Protein AF-A0A1R1LR95-F1 (afdb_monomer_lite)

Radius of gyration: 20.88 Å; chains: 1; bounding box: 53×25×48 Å

Secondary structure (DSSP, 8-state):
-PPPHHHHHHHHHHHHS------SEEEEEEEES---SSS--TTS-S-EEEEEEEEHHHHS---

Structure (mmCIF, N/CA/C/O backbone):
data_AF-A0A1R1LR95-F1
#
_entry.id   AF-A0A1R1LR95-F1
#
loop_
_atom_site.group_PDB
_atom_site.id
_atom_site.type_symbol
_atom_site.label_atom_id
_atom_site.label_alt_id
_atom_site.label_comp_id
_atom_site.label_asym_id
_atom_site.label_entity_id
_atom_site.label_seq_id
_atom_site.pdbx_PDB_ins_code
_atom_site.Cartn_x
_atom_site.Cartn_y
_atom_site.Cartn_z
_atom_site.occupancy
_atom_site.B_iso_or_equiv
_atom_site.auth_seq_id
_atom_site.auth_comp_id
_atom_site.auth_asym_id
_atom_site.auth_atom_id
_atom_site.pdbx_PDB_model_num
ATOM 1 N N . MET A 1 1 ? 29.371 24.038 10.478 1.00 46.72 1 MET A N 1
ATOM 2 C CA . MET A 1 1 ? 28.490 22.878 10.234 1.00 46.72 1 MET A CA 1
ATOM 3 C C . MET A 1 1 ? 29.338 21.774 9.622 1.00 46.72 1 MET A C 1
ATOM 5 O O . MET A 1 1 ? 29.492 21.732 8.412 1.00 46.72 1 MET A O 1
ATOM 9 N N . ILE A 1 2 ? 30.010 20.982 10.461 1.00 53.31 2 ILE A N 1
ATOM 10 C CA . ILE A 1 2 ? 30.884 19.898 9.991 1.00 53.31 2 ILE A CA 1
ATOM 11 C C . ILE A 1 2 ? 29.975 18.706 9.698 1.00 53.31 2 ILE A C 1
ATOM 13 O O . ILE A 1 2 ? 29.242 18.273 10.585 1.00 53.31 2 ILE A O 1
ATOM 17 N N . GLN A 1 3 ? 29.949 18.239 8.450 1.00 62.25 3 GLN A N 1
ATOM 18 C CA . GLN A 1 3 ? 29.164 17.060 8.094 1.00 62.25 3 GLN A CA 1
ATOM 19 C C . GLN A 1 3 ? 29.748 15.838 8.811 1.00 62.25 3 GLN A C 1
ATOM 21 O O . GLN A 1 3 ? 30.961 15.636 8.825 1.00 62.25 3 GLN A O 1
ATOM 26 N N . SER A 1 4 ? 28.882 15.068 9.474 1.00 64.88 4 SER A N 1
ATOM 27 C CA . SER A 1 4 ? 29.288 13.880 10.225 1.00 64.88 4 SER A CA 1
ATOM 28 C C . SER A 1 4 ? 29.903 12.841 9.274 1.00 64.88 4 SER A C 1
ATOM 30 O O . SER A 1 4 ? 29.296 12.563 8.237 1.00 64.88 4 SER A O 1
ATOM 32 N N . PRO A 1 5 ? 31.039 12.208 9.625 1.00 75.94 5 PRO A N 1
ATOM 33 C CA . PRO A 1 5 ? 31.667 11.157 8.816 1.00 75.94 5 PRO A CA 1
ATOM 34 C C . PRO A 1 5 ? 30.724 9.998 8.458 1.00 75.94 5 PRO A C 1
ATOM 36 O O . PRO A 1 5 ? 30.877 9.364 7.419 1.00 75.94 5 PRO A O 1
ATOM 39 N N . ILE A 1 6 ? 29.713 9.748 9.299 1.00 75.62 6 ILE A N 1
ATOM 40 C CA . ILE A 1 6 ? 28.692 8.715 9.074 1.00 75.62 6 ILE A CA 1
ATOM 41 C C . ILE A 1 6 ? 27.803 9.073 7.873 1.00 75.62 6 ILE A C 1
ATOM 43 O O . ILE A 1 6 ? 27.452 8.204 7.076 1.00 75.62 6 ILE A O 1
ATOM 47 N N . VAL A 1 7 ? 2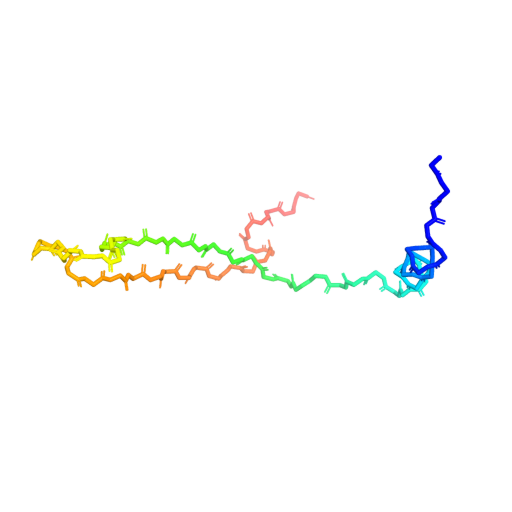7.466 10.358 7.716 1.00 71.44 7 VAL A N 1
ATOM 48 C CA . VAL A 1 7 ? 26.638 10.848 6.603 1.00 71.44 7 VAL A CA 1
ATOM 49 C C . VAL A 1 7 ? 27.410 10.762 5.287 1.00 71.44 7 VAL A C 1
ATOM 51 O O . VAL A 1 7 ? 26.844 10.358 4.274 1.00 71.44 7 VAL A O 1
ATOM 54 N N . GLU A 1 8 ? 28.709 11.062 5.305 1.00 79.00 8 GLU A N 1
ATOM 55 C CA . GLU A 1 8 ? 29.567 10.962 4.118 1.00 79.00 8 GLU A CA 1
ATOM 56 C C . GLU A 1 8 ? 29.780 9.504 3.676 1.00 79.00 8 GLU A C 1
ATOM 58 O O . GLU A 1 8 ? 29.716 9.186 2.484 1.00 79.00 8 GLU A O 1
ATOM 63 N N . GLY A 1 9 ? 29.942 8.591 4.642 1.00 71.06 9 GLY A N 1
ATOM 64 C CA . GLY A 1 9 ? 30.047 7.154 4.380 1.00 71.06 9 GLY A CA 1
ATOM 65 C C . GLY A 1 9 ? 28.810 6.594 3.675 1.00 71.06 9 GLY A C 1
ATOM 66 O O . GLY A 1 9 ? 28.936 5.912 2.660 1.00 71.06 9 GLY A O 1
ATOM 67 N N . TYR A 1 10 ? 27.611 6.954 4.145 1.00 71.75 10 TYR A N 1
ATOM 68 C CA . TYR A 1 10 ? 26.353 6.517 3.531 1.00 71.75 10 TYR A CA 1
ATOM 69 C C . TYR A 1 10 ? 26.175 7.034 2.096 1.00 71.75 10 TYR A C 1
ATOM 71 O O . TYR A 1 10 ? 25.779 6.280 1.205 1.00 71.75 10 TYR A O 1
ATOM 79 N N . ARG A 1 11 ? 26.507 8.308 1.846 1.00 68.44 11 ARG A N 1
ATOM 80 C CA . ARG A 1 11 ? 26.439 8.912 0.503 1.00 68.44 11 ARG A CA 1
ATOM 81 C C . ARG A 1 11 ? 27.396 8.230 -0.470 1.00 68.44 11 ARG A C 1
ATOM 83 O O . ARG A 1 11 ? 27.016 7.956 -1.603 1.00 68.44 11 ARG A O 1
ATOM 90 N N . THR A 1 12 ? 28.606 7.911 -0.017 1.00 70.56 12 THR A N 1
ATOM 91 C CA . THR A 1 12 ? 29.608 7.220 -0.837 1.00 70.56 12 THR A CA 1
ATOM 92 C C . THR A 1 12 ? 29.149 5.808 -1.207 1.00 70.56 12 THR A C 1
ATOM 94 O O . THR A 1 12 ? 29.274 5.405 -2.361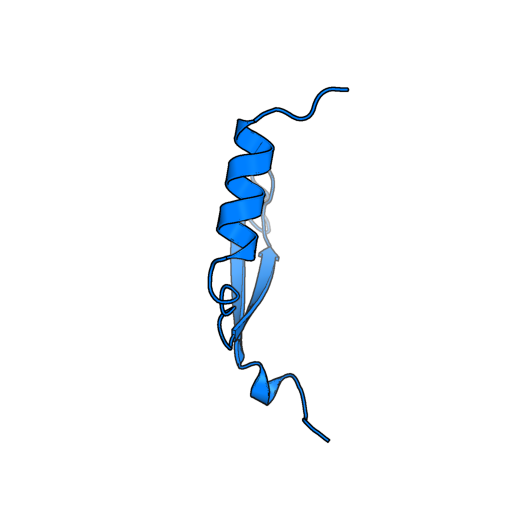 1.00 70.56 12 THR A O 1
ATOM 97 N N . THR A 1 13 ? 28.552 5.063 -0.269 1.00 70.94 13 THR A N 1
ATOM 98 C CA . THR A 1 13 ? 27.990 3.732 -0.554 1.00 70.94 13 THR A CA 1
ATOM 99 C C . THR A 1 13 ? 26.812 3.797 -1.531 1.00 70.94 13 THR A C 1
ATOM 101 O O . THR A 1 13 ? 26.769 3.009 -2.470 1.00 70.94 13 THR A O 1
ATOM 104 N N . MET A 1 14 ? 25.895 4.754 -1.355 1.00 69.00 14 MET A N 1
ATOM 105 C CA . MET A 1 14 ? 24.756 4.986 -2.258 1.00 69.00 14 MET A CA 1
ATOM 106 C C . MET A 1 14 ? 25.190 5.334 -3.686 1.00 69.00 14 MET A C 1
ATOM 108 O O . MET A 1 14 ? 24.608 4.834 -4.643 1.00 69.00 14 MET A O 1
ATOM 112 N N . ASN A 1 15 ? 26.227 6.160 -3.833 1.00 69.69 15 ASN A N 1
ATOM 113 C CA . ASN A 1 15 ? 26.731 6.582 -5.140 1.00 69.69 15 ASN A CA 1
ATOM 114 C C . ASN A 1 15 ? 27.494 5.470 -5.884 1.00 69.69 15 ASN A C 1
ATOM 116 O O . ASN A 1 15 ? 27.614 5.536 -7.105 1.00 69.69 15 ASN A O 1
ATOM 120 N N . ASN A 1 16 ? 28.005 4.465 -5.162 1.00 71.81 16 ASN A N 1
ATOM 121 C CA . ASN A 1 16 ? 28.783 3.356 -5.725 1.00 71.81 16 ASN A CA 1
ATOM 122 C C . ASN A 1 16 ? 27.988 2.048 -5.869 1.00 71.81 16 ASN A C 1
ATOM 124 O O . ASN A 1 16 ? 28.505 1.085 -6.439 1.00 71.81 16 ASN A O 1
ATOM 128 N N . MET A 1 17 ? 26.755 1.977 -5.364 1.00 70.38 17 MET A N 1
ATOM 129 C CA . MET A 1 17 ? 25.845 0.894 -5.726 1.00 70.38 17 MET A CA 1
ATOM 130 C C . MET A 1 17 ? 25.359 1.115 -7.159 1.00 70.38 17 MET A C 1
ATOM 132 O O . MET A 1 17 ? 25.083 2.247 -7.557 1.00 70.38 17 MET A O 1
ATOM 136 N N . ALA A 1 18 ? 25.229 0.028 -7.934 1.00 66.50 18 ALA A N 1
ATOM 137 C CA . ALA A 1 18 ? 24.418 0.066 -9.150 1.00 66.50 18 ALA A CA 1
ATOM 138 C C . ALA A 1 18 ? 23.096 0.768 -8.800 1.00 66.50 18 ALA A C 1
ATOM 140 O O . ALA A 1 18 ? 22.580 0.501 -7.706 1.00 66.50 18 ALA A O 1
ATOM 141 N N . PRO A 1 19 ? 22.589 1.685 -9.650 1.00 66.69 19 PRO A N 1
ATOM 142 C CA . PRO A 1 19 ? 21.393 2.449 -9.327 1.00 66.69 19 PRO A CA 1
ATOM 143 C C . PRO A 1 19 ? 20.347 1.468 -8.824 1.00 66.69 19 PRO A C 1
ATOM 145 O O . PRO A 1 19 ? 20.091 0.465 -9.491 1.00 66.69 19 PRO A O 1
ATOM 148 N N . VAL A 1 20 ? 19.839 1.701 -7.610 1.00 65.62 20 VAL A N 1
ATOM 149 C CA . VAL A 1 20 ? 18.827 0.830 -7.017 1.00 65.62 20 VAL A CA 1
ATOM 150 C C . VAL A 1 20 ? 17.673 0.814 -8.008 1.00 65.62 20 VAL A C 1
ATOM 152 O O . VAL A 1 20 ? 16.974 1.813 -8.174 1.00 65.62 20 VAL A O 1
ATOM 155 N N . LEU A 1 21 ? 17.556 -0.280 -8.760 1.00 79.12 21 LEU A N 1
ATOM 156 C CA . LEU A 1 21 ? 16.555 -0.402 -9.804 1.00 79.12 21 LEU A CA 1
ATOM 157 C C . LEU A 1 21 ? 15.204 -0.426 -9.099 1.00 79.12 21 LEU A C 1
ATOM 159 O O . LEU A 1 21 ? 14.883 -1.363 -8.368 1.00 79.12 21 LEU A O 1
ATOM 163 N N . TYR A 1 22 ? 14.432 0.642 -9.276 1.00 84.69 22 TYR A N 1
ATOM 164 C CA . TYR A 1 22 ? 13.051 0.669 -8.822 1.00 84.69 22 TYR A CA 1
ATOM 165 C C . TYR A 1 22 ? 12.250 -0.390 -9.589 1.00 84.69 22 TYR A C 1
ATOM 167 O O . TYR A 1 22 ? 12.422 -0.534 -10.797 1.00 84.69 22 TYR A O 1
ATOM 175 N N . SER A 1 23 ? 11.333 -1.072 -8.898 1.00 90.06 23 SER A N 1
ATOM 176 C CA . SER A 1 23 ? 10.397 -2.048 -9.483 1.00 90.06 23 SER A CA 1
ATOM 177 C C . SER A 1 23 ? 9.669 -1.506 -10.719 1.00 90.06 23 SER A C 1
ATOM 179 O O . SER A 1 23 ? 9.374 -0.315 -10.766 1.00 90.06 23 SER A O 1
ATOM 181 N N . ASP A 1 24 ? 9.302 -2.365 -11.676 1.00 92.94 24 ASP A N 1
ATOM 182 C CA . ASP A 1 24 ? 8.540 -2.025 -12.895 1.00 92.94 24 ASP A CA 1
ATOM 183 C C . ASP A 1 24 ? 7.044 -1.748 -12.666 1.00 92.94 24 ASP A C 1
ATOM 185 O O . ASP A 1 24 ? 6.276 -1.597 -13.618 1.00 92.94 24 ASP A O 1
ATOM 189 N N . TYR A 1 25 ? 6.621 -1.659 -11.408 1.00 93.88 25 TYR A N 1
ATOM 190 C CA . TYR A 1 25 ? 5.239 -1.415 -11.019 1.00 93.88 25 TYR A CA 1
ATOM 191 C C . TYR A 1 25 ? 5.082 -0.065 -10.320 1.00 93.88 25 TYR A C 1
ATOM 193 O O . TYR A 1 25 ? 5.919 0.347 -9.516 1.00 93.88 25 TYR A O 1
ATOM 201 N N . LEU A 1 26 ? 3.976 0.603 -10.622 1.00 93.31 26 LEU A N 1
ATOM 202 C CA . LEU A 1 26 ? 3.434 1.736 -9.890 1.00 93.31 26 LEU A CA 1
ATOM 203 C C . LEU A 1 26 ? 2.396 1.202 -8.902 1.00 93.31 26 LEU A C 1
ATOM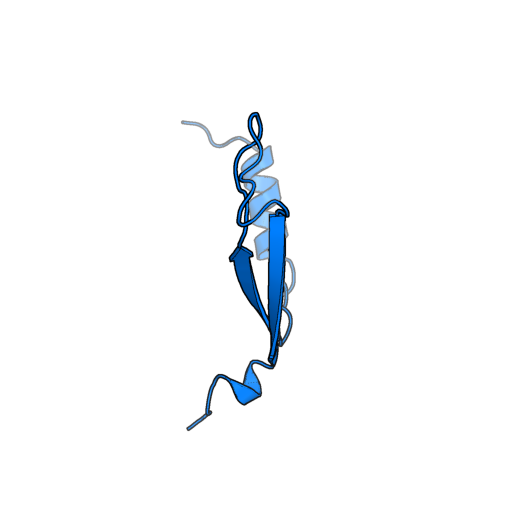 205 O O . LEU A 1 26 ? 1.571 0.363 -9.265 1.00 93.31 26 LEU A O 1
ATOM 209 N N . VAL A 1 27 ? 2.439 1.683 -7.662 1.00 95.25 27 VAL A N 1
ATOM 210 C CA . VAL A 1 27 ? 1.458 1.338 -6.630 1.00 95.25 27 VAL A CA 1
ATOM 211 C C . VAL A 1 27 ? 0.743 2.615 -6.220 1.00 95.25 27 VAL A C 1
ATOM 213 O O . VAL A 1 27 ? 1.364 3.522 -5.671 1.00 95.25 27 VAL A O 1
ATOM 216 N N . PHE A 1 28 ? -0.554 2.677 -6.496 1.00 94.88 28 PHE A N 1
ATOM 217 C CA . PHE A 1 28 ? -1.443 3.703 -5.972 1.00 94.88 28 PHE A CA 1
ATOM 218 C C . PHE A 1 28 ? -2.093 3.156 -4.711 1.00 94.88 28 PHE A C 1
ATOM 220 O O . PHE A 1 28 ? -2.602 2.032 -4.708 1.00 94.88 28 PHE A O 1
ATOM 227 N N . VAL A 1 29 ? -2.039 3.943 -3.646 1.00 95.75 29 VAL A N 1
ATOM 228 C CA . VAL A 1 29 ? -2.625 3.596 -2.356 1.00 95.75 29 VAL A CA 1
ATOM 229 C C . VAL A 1 29 ? -3.698 4.622 -2.061 1.00 95.75 29 VAL A C 1
ATOM 231 O O . VAL A 1 29 ? -3.444 5.818 -2.193 1.00 95.75 29 VAL A O 1
ATOM 234 N N . ASP A 1 30 ? -4.872 4.141 -1.691 1.00 94.88 30 ASP A N 1
ATOM 235 C CA . ASP A 1 30 ? -5.977 4.972 -1.237 1.00 94.88 30 ASP A CA 1
ATOM 236 C C . ASP A 1 30 ? -6.477 4.472 0.115 1.00 94.88 30 ASP A C 1
ATOM 238 O O . ASP A 1 30 ? -6.347 3.288 0.443 1.00 94.88 30 ASP A O 1
ATOM 242 N N . GLU A 1 31 ? -7.034 5.383 0.898 1.00 94.00 31 GLU A N 1
ATOM 243 C CA . GLU A 1 31 ? -7.568 5.106 2.222 1.00 94.00 31 GLU A CA 1
ATOM 244 C C . GLU A 1 31 ? -9.047 5.499 2.281 1.00 94.00 31 GLU A C 1
ATOM 246 O O . GLU A 1 31 ? -9.460 6.519 1.737 1.00 94.00 31 GLU A O 1
ATOM 251 N N . SER A 1 32 ? -9.869 4.659 2.908 1.00 88.62 32 SER A N 1
ATOM 252 C CA . SER A 1 32 ? -11.305 4.915 3.042 1.00 88.62 32 SER A CA 1
ATOM 253 C C . SER A 1 32 ? -1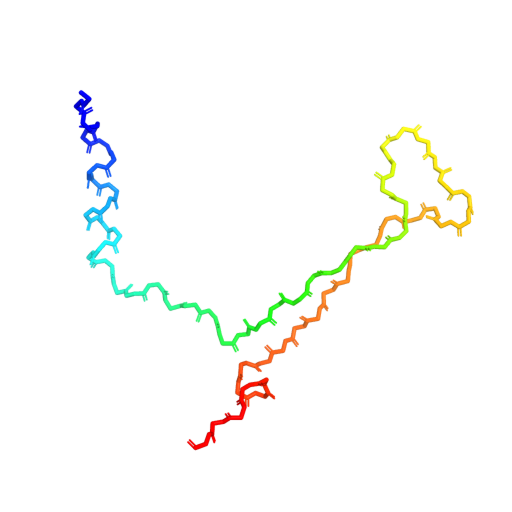1.858 4.369 4.354 1.00 88.62 32 SER A C 1
ATOM 255 O O . SER A 1 32 ? -11.261 3.493 4.983 1.00 88.62 32 SER A O 1
ATOM 257 N N . GLY A 1 33 ? -13.033 4.866 4.734 1.00 87.12 33 GLY A N 1
ATOM 258 C CA . GLY A 1 33 ? -13.719 4.488 5.961 1.00 87.12 33 GLY A CA 1
ATOM 259 C C . GLY A 1 33 ? -13.292 5.336 7.154 1.00 87.12 33 GLY A C 1
ATOM 260 O O . GLY A 1 33 ? -13.065 6.536 7.007 1.00 87.12 33 GLY A O 1
ATOM 261 N N . ASP A 1 34 ? -13.233 4.738 8.339 1.00 87.31 34 ASP A N 1
ATOM 262 C CA . ASP A 1 34 ? -12.978 5.488 9.566 1.00 87.31 34 ASP A CA 1
ATOM 263 C C . ASP A 1 34 ? -11.481 5.664 9.865 1.00 87.31 34 ASP A C 1
ATOM 265 O O . ASP A 1 34 ? -10.762 4.703 10.136 1.00 87.31 34 ASP A O 1
ATOM 269 N N . HIS A 1 35 ? -11.018 6.916 9.851 1.00 85.50 35 HIS A N 1
ATOM 270 C CA . HIS A 1 35 ? -9.639 7.304 10.181 1.00 85.50 35 HIS A CA 1
ATOM 271 C C . HIS A 1 35 ? -9.446 7.652 11.666 1.00 85.50 35 HIS A C 1
ATOM 273 O O . HIS A 1 35 ? -8.341 7.991 12.099 1.00 85.50 35 HIS A O 1
ATOM 279 N N . SER A 1 36 ? -10.520 7.636 12.452 1.00 83.44 36 SER A N 1
ATOM 280 C CA . SER A 1 36 ? -10.508 8.000 13.861 1.00 83.44 36 SER A CA 1
ATOM 281 C C . SER A 1 36 ? -9.879 6.898 14.711 1.00 83.44 36 SER A C 1
ATOM 283 O O . SER A 1 36 ? -10.210 5.720 14.617 1.00 83.44 36 SER A O 1
ATOM 285 N N . LEU A 1 37 ? -8.971 7.289 15.606 1.00 78.69 37 LEU A N 1
ATOM 286 C CA . LEU A 1 37 ? -8.307 6.366 16.536 1.00 78.69 37 LEU A CA 1
ATOM 287 C C . LEU A 1 37 ? -9.065 6.199 17.863 1.00 78.69 37 LEU A C 1
ATOM 289 O O . LEU A 1 37 ? -8.669 5.381 18.693 1.00 78.69 37 LEU A O 1
ATOM 293 N N . THR A 1 38 ? -10.101 7.007 18.107 1.00 83.38 38 THR A N 1
ATOM 294 C CA . THR A 1 38 ? -10.741 7.132 19.431 1.00 83.38 38 THR A CA 1
ATOM 295 C C . THR A 1 38 ? -12.254 6.942 19.427 1.00 83.38 38 THR A C 1
ATOM 297 O O . THR A 1 38 ? -12.811 6.589 20.463 1.00 83.38 38 THR A O 1
ATOM 300 N N . SER A 1 39 ? -12.926 7.162 18.300 1.00 86.88 39 SER A N 1
ATOM 301 C CA . SER A 1 39 ? -14.382 7.035 18.166 1.00 86.88 39 SER A CA 1
ATOM 302 C C . SER A 1 39 ? -14.716 6.455 16.808 1.00 86.88 39 SER A C 1
ATOM 304 O O . SER A 1 39 ? -14.219 6.992 15.828 1.00 86.88 39 SER A O 1
ATOM 306 N N . ILE A 1 40 ? -15.573 5.433 16.768 1.00 88.69 40 ILE A N 1
ATOM 307 C CA . ILE A 1 40 ? -15.911 4.732 15.528 1.00 88.69 40 ILE A CA 1
ATOM 308 C C . ILE A 1 40 ? -17.032 5.461 14.774 1.00 88.69 40 ILE A C 1
ATOM 310 O O . ILE A 1 40 ? -18.053 5.787 15.383 1.00 88.69 40 ILE A O 1
ATOM 314 N N . ASP A 1 41 ? -16.869 5.689 13.470 1.00 87.56 41 ASP A N 1
ATOM 315 C CA . ASP A 1 41 ? -17.957 6.123 12.581 1.00 87.56 41 ASP A CA 1
ATOM 316 C C . ASP A 1 41 ? -18.895 4.944 12.270 1.00 87.56 41 ASP A C 1
ATOM 318 O O . ASP A 1 41 ? -18.528 3.996 11.577 1.00 87.56 41 ASP A O 1
ATOM 322 N N . GLU A 1 42 ? -20.134 4.994 12.761 1.00 90.12 42 GLU A N 1
ATOM 323 C CA . GLU A 1 42 ? -21.117 3.921 12.565 1.00 90.12 42 GLU A CA 1
ATOM 324 C C . GLU A 1 42 ? -21.554 3.732 11.099 1.00 90.12 42 GLU A C 1
ATOM 326 O O . GLU A 1 42 ? -22.007 2.643 10.739 1.00 90.12 42 GLU A O 1
ATOM 331 N N . GLN A 1 43 ? -21.423 4.750 10.238 1.00 90.38 43 GLN A N 1
ATOM 332 C CA . GLN A 1 43 ? -21.739 4.636 8.809 1.00 90.38 43 GLN A CA 1
ATOM 333 C C . GLN A 1 43 ? -20.603 3.984 8.013 1.00 90.38 43 GLN A C 1
ATOM 335 O O . GLN A 1 43 ? -20.880 3.319 7.012 1.00 90.38 43 GLN A O 1
ATOM 340 N N . TYR A 1 44 ? -19.353 4.116 8.468 1.00 88.62 44 TYR A N 1
ATOM 341 C CA . TYR A 1 44 ? -18.170 3.561 7.802 1.00 88.62 44 TYR A CA 1
ATOM 342 C C . TYR A 1 44 ? -17.151 2.975 8.797 1.00 88.62 44 TYR A C 1
ATOM 344 O O . TYR A 1 44 ? -16.000 3.403 8.826 1.00 88.62 44 TYR A O 1
ATOM 352 N N . PRO A 1 45 ? -17.517 1.941 9.576 1.00 90.00 45 PRO A N 1
ATOM 353 C CA . PRO A 1 45 ? -16.813 1.556 10.808 1.00 90.00 45 PRO A CA 1
ATOM 354 C C . PRO A 1 45 ? -15.480 0.828 10.597 1.00 90.00 45 PRO A C 1
ATOM 356 O O . PRO A 1 45 ? -14.893 0.308 11.545 1.00 90.00 45 PRO A O 1
ATOM 359 N N . VAL A 1 46 ? -15.024 0.707 9.352 1.00 91.31 46 VAL A N 1
ATOM 360 C CA . VAL A 1 46 ? -13.836 -0.064 8.992 1.00 91.31 46 VAL A CA 1
ATOM 361 C C . VAL A 1 46 ? -12.869 0.844 8.266 1.00 91.31 46 VAL A C 1
ATOM 363 O O . VAL A 1 46 ? -13.210 1.405 7.232 1.00 91.31 46 VAL A O 1
ATOM 366 N N . PHE A 1 47 ? -11.645 0.919 8.774 1.00 91.12 47 PHE A N 1
ATOM 367 C CA . PHE A 1 47 ? -10.528 1.501 8.048 1.00 91.12 47 PHE A CA 1
ATOM 368 C C . PHE A 1 47 ? -10.064 0.542 6.947 1.00 91.12 47 PHE A C 1
ATOM 370 O O . PHE A 1 47 ? -9.680 -0.600 7.224 1.00 91.12 47 PHE A O 1
ATOM 377 N N . VAL A 1 48 ? -10.096 0.992 5.696 1.00 91.56 48 VAL A N 1
ATOM 378 C CA . VAL A 1 48 ? -9.742 0.191 4.522 1.00 91.56 48 VAL A CA 1
ATOM 379 C C . VAL A 1 48 ? -8.608 0.860 3.758 1.00 91.56 48 VAL A C 1
ATOM 381 O O . VAL A 1 48 ? -8.671 2.047 3.446 1.00 91.56 48 VAL A O 1
ATOM 384 N N . LEU A 1 49 ? -7.601 0.063 3.394 1.00 94.69 49 LEU A N 1
ATOM 385 C CA . LEU A 1 49 ? -6.544 0.456 2.466 1.00 94.69 49 LEU A CA 1
ATOM 386 C C . LEU A 1 49 ? -6.727 -0.262 1.132 1.00 94.69 49 LEU A C 1
ATOM 388 O O . LEU A 1 49 ? -6.756 -1.494 1.068 1.00 94.69 49 LEU A O 1
ATOM 392 N N . CYS A 1 50 ? -6.802 0.517 0.064 1.00 93.81 50 CYS A N 1
ATOM 393 C CA . CYS A 1 50 ? -6.924 0.035 -1.299 1.00 93.81 50 CYS A CA 1
ATOM 394 C C . CYS A 1 50 ? -5.576 0.161 -2.009 1.00 93.81 50 CYS A C 1
ATOM 396 O O . CYS A 1 50 ? -4.964 1.226 -2.013 1.00 93.81 50 CYS A O 1
ATOM 398 N N . PHE A 1 51 ? -5.130 -0.921 -2.648 1.00 96.50 51 PHE A N 1
ATOM 399 C CA . PHE A 1 51 ? -3.897 -0.945 -3.433 1.00 96.50 51 PHE A CA 1
ATOM 400 C C . PHE A 1 51 ? -4.227 -1.227 -4.896 1.00 96.50 51 PHE A C 1
ATOM 402 O O . PHE A 1 51 ? -4.741 -2.294 -5.230 1.00 96.50 51 PHE A O 1
ATOM 409 N N . CYS A 1 52 ? -3.889 -0.290 -5.776 1.00 95.88 52 CYS A N 1
ATOM 410 C CA . CYS A 1 52 ? -3.938 -0.481 -7.218 1.00 95.88 52 CYS A CA 1
ATOM 411 C C . CYS A 1 52 ? -2.508 -0.591 -7.753 1.00 95.88 52 CYS A C 1
ATOM 413 O O . CYS A 1 52 ? -1.712 0.340 -7.632 1.00 95.88 52 CYS A O 1
ATOM 415 N N . ILE A 1 53 ? -2.177 -1.749 -8.321 1.00 95.81 53 ILE A N 1
ATOM 416 C CA . ILE A 1 53 ? -0.838 -2.065 -8.822 1.00 95.81 53 ILE A CA 1
ATOM 417 C C . ILE A 1 53 ? -0.892 -2.098 -10.348 1.00 95.81 53 ILE A C 1
ATOM 419 O O . ILE A 1 53 ? -1.634 -2.887 -10.930 1.00 95.81 53 ILE A O 1
ATOM 423 N N . VAL A 1 54 ? -0.086 -1.261 -10.996 1.00 94.94 54 VAL A N 1
ATOM 424 C CA . VAL A 1 54 ? -0.072 -1.098 -12.455 1.00 94.94 54 VAL A CA 1
ATOM 425 C C . VAL A 1 54 ? 1.353 -1.247 -12.965 1.00 94.94 54 VAL A C 1
ATOM 427 O O . VAL A 1 54 ? 2.281 -0.694 -12.381 1.00 94.94 54 VAL A O 1
ATOM 430 N N . ARG A 1 55 ? 1.561 -1.981 -14.061 1.00 94.38 55 ARG A N 1
ATOM 431 C CA . ARG A 1 55 ? 2.880 -2.016 -14.702 1.00 94.38 55 ARG A CA 1
ATOM 432 C C . ARG A 1 55 ? 3.181 -0.684 -15.387 1.00 94.38 55 ARG A C 1
ATOM 434 O O . ARG A 1 55 ? 2.309 -0.110 -16.036 1.00 94.38 55 ARG A O 1
ATOM 441 N N . LYS A 1 56 ? 4.425 -0.216 -15.293 1.00 92.06 56 LYS A N 1
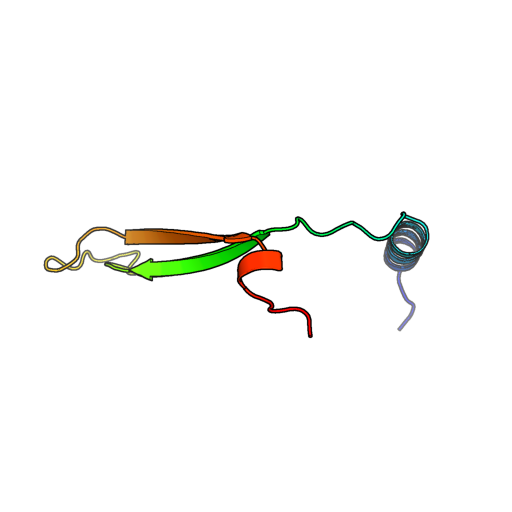ATOM 442 C CA . LYS A 1 56 ? 4.860 1.057 -15.889 1.00 92.06 56 LYS A CA 1
ATOM 443 C C . LYS A 1 56 ? 4.609 1.126 -17.395 1.00 92.06 56 LYS A C 1
ATOM 445 O O . LYS A 1 56 ? 4.160 2.160 -17.867 1.00 92.06 56 LYS A O 1
ATOM 450 N N . ASP A 1 57 ? 4.845 0.040 -18.126 1.00 92.25 57 ASP A N 1
ATOM 451 C CA . ASP A 1 57 ? 4.656 -0.034 -19.582 1.00 92.25 57 ASP A CA 1
ATOM 452 C C . ASP A 1 57 ? 3.186 0.030 -20.026 1.00 92.25 57 ASP A C 1
ATOM 454 O O . ASP A 1 57 ? 2.910 0.315 -21.185 1.00 92.25 57 ASP A O 1
ATOM 458 N N . LEU A 1 58 ? 2.239 -0.210 -19.115 1.00 90.62 58 LEU A N 1
ATOM 459 C CA . LEU A 1 58 ? 0.809 -0.010 -19.370 1.00 90.62 58 LEU A CA 1
ATOM 460 C C . LEU A 1 58 ? 0.342 1.409 -19.033 1.00 90.62 58 LEU A C 1
ATOM 462 O O . LEU A 1 58 ? -0.659 1.869 -19.574 1.00 90.62 58 LEU A O 1
ATOM 466 N N . TYR A 1 59 ? 1.030 2.083 -18.111 1.00 88.38 59 TYR A N 1
ATOM 467 C CA . TYR A 1 59 ? 0.679 3.431 -17.669 1.00 88.38 59 TYR A CA 1
ATOM 468 C C . TYR A 1 59 ? 1.327 4.514 -18.538 1.00 88.38 59 TYR A C 1
ATOM 470 O O . TYR A 1 59 ? 0.704 5.528 -18.846 1.00 88.38 59 TYR A O 1
ATOM 478 N N . PHE A 1 60 ? 2.575 4.293 -18.947 1.00 85.00 60 PHE A N 1
ATOM 479 C CA . PHE A 1 60 ? 3.292 5.158 -19.869 1.00 85.00 60 PHE A CA 1
ATOM 480 C C . PHE A 1 60 ? 3.200 4.572 -21.275 1.00 85.00 60 PHE A C 1
ATOM 482 O O . PHE A 1 60 ? 3.789 3.530 -21.558 1.00 85.00 60 PHE A O 1
ATOM 489 N N . VAL A 1 61 ? 2.500 5.262 -22.173 1.00 75.81 61 VAL A N 1
ATOM 490 C CA . VAL A 1 61 ? 2.669 5.014 -23.606 1.00 75.81 61 VAL A CA 1
ATOM 491 C C . VAL A 1 61 ? 4.038 5.566 -23.988 1.00 75.81 61 VAL A C 1
ATOM 493 O O . VAL A 1 61 ? 4.342 6.725 -23.715 1.00 75.81 61 VAL A O 1
ATOM 496 N N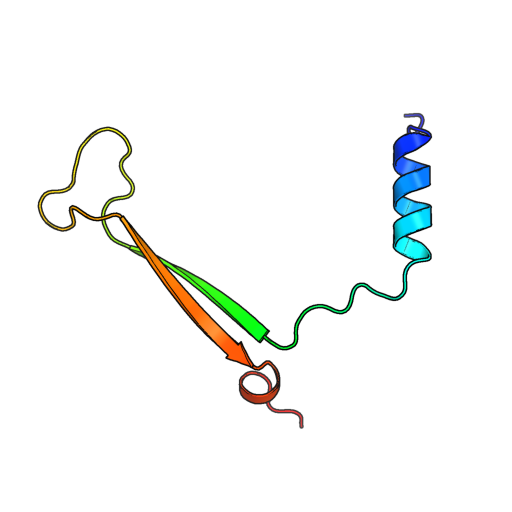 . SER A 1 62 ? 4.884 4.710 -24.550 1.00 68.50 62 SER A N 1
ATOM 497 C CA . SER A 1 62 ? 6.154 5.138 -25.133 1.00 68.50 62 SER A CA 1
ATOM 498 C C . SER A 1 62 ? 5.859 5.581 -26.565 1.00 68.50 62 SER A C 1
ATOM 500 O O . SER A 1 62 ? 5.442 4.738 -27.359 1.00 68.50 62 SER A O 1
ATOM 502 N N . ASP A 1 63 ? 6.001 6.876 -26.859 1.00 66.31 63 ASP A N 1
ATOM 503 C CA . ASP A 1 63 ? 6.061 7.378 -28.242 1.00 66.31 63 ASP A CA 1
ATOM 504 C C . ASP A 1 63 ? 7.349 6.907 -28.941 1.00 66.31 63 ASP A C 1
ATOM 506 O O . ASP A 1 63 ? 8.411 6.865 -28.269 1.00 66.31 63 ASP A O 1
#

Sequence (63 aa):
MIQSPIVEGYRTTMNNMAPVLYSDYLVFVDESGDHSLTSIDEQYPVFVLCFCIVRKDLYFVSD

pLDDT: mean 82.31, std 11.92, range [46.72, 96.5]

Foldseek 3Di:
DDDDPVVVVVVVVCVPPDPPDDDQKDKDKDWDFDPDPPDADPVRRDIDIDIDIDGNCVVDPDD